Protein AF-A0A6A1UXR3-F1 (afdb_monomer_lite)

Foldseek 3Di:
DDDPPPDDPPDDDPVRVVVQVVCVVVQADPVGDGQPDAQDKDKDWCPDVPALTKIWIDRPPDIDIDGHHDDDDQDDPVCRPDDDDDDDDDDDCVNDVDDDDDPDPDPPPDPPQRVLVRVLRRLQRGFDFDWDWADDPDPPDDTDIDTDPPHGDGDDSPPRDGDDDDDD

Sequence (168 aa):
MESLTCGGMVGLSLGEKHFIQGGIAQDLRSDGRKRLTYVPPFVETGVIPQANGSTRVRMGATEVVSSMKAELGKPGSLQPDKEKVIIYVDCSPTAGPMFEVVFVTEMRNLNKILLILLLKAAFSNTGIPRIHVAAGASGDDQPEVDISDEEFLQFDTSDIPVIVTLQR

Secondary structure (DSSP, 8-state):
----------PPPHHHHHHHHHHHHTT--TTS--TT-PPPPEEEE-SSTTSSEEEEEEETTEEEEEEE-----PPPTT-TT-----------GGG-S------TT--SSS-HHHHHHHHHHHHHT-EEEEEEEEPPSSTTSPPEEEEEEEEEEEPP-TT-----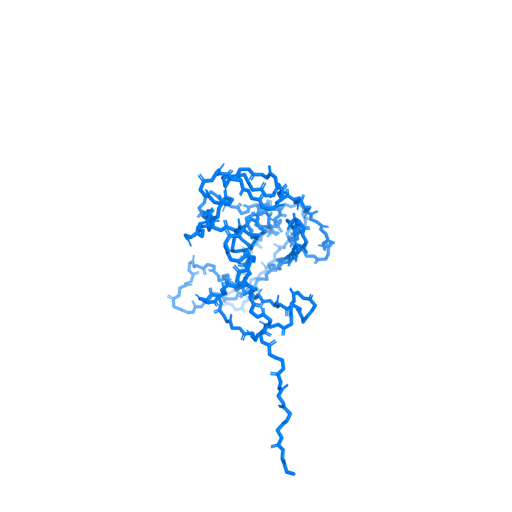----

Radius of gyration: 22.95 Å; chains: 1; bounding box: 48×40×72 Å

Organism: NCBI:txid262757

InterPro domains:
  IPR001247 Exoribonuclease, phosphorolytic domain 1 [PF01138] (42-123)
  IPR020568 Ribosomal protein uS5 domain 2-type superfamily [SSF54211] (12-153)
  IPR027408 PNPase/RNase PH domain superfamily [G3DSA:3.30.230.70] (11-112)
  IPR050590 Exosome complex component Rrp42 subfamily [PTHR11097] (9-112)

Structure (mmCIF, N/CA/C/O backbone):
data_AF-A0A6A1UXR3-F1
#
_entry.id   AF-A0A6A1UXR3-F1
#
loop_
_atom_site.group_PDB
_atom_site.id
_atom_site.type_symbol
_atom_site.label_atom_id
_atom_site.label_alt_id
_atom_site.label_comp_id
_atom_site.label_asym_id
_atom_site.label_entity_id
_atom_site.label_seq_id
_atom_site.pdbx_PDB_ins_code
_atom_site.Cartn_x
_atom_site.Cartn_y
_atom_site.Cartn_z
_atom_site.occupancy
_atom_site.B_iso_or_equiv
_atom_site.auth_seq_id
_atom_site.auth_comp_id
_atom_site.auth_asym_id
_atom_site.auth_atom_id
_atom_site.pdbx_PDB_model_num
ATOM 1 N N . MET A 1 1 ? 13.192 -29.060 36.408 1.00 34.12 1 MET A N 1
ATOM 2 C CA . MET A 1 1 ? 12.713 -29.552 35.100 1.00 34.12 1 MET A CA 1
ATOM 3 C C . MET A 1 1 ? 11.629 -28.601 34.634 1.00 34.12 1 MET A C 1
ATOM 5 O O . MET A 1 1 ? 10.921 -28.069 35.476 1.00 34.12 1 MET A O 1
ATOM 9 N N . GLU A 1 2 ? 11.653 -28.278 33.352 1.00 40.09 2 GLU A N 1
ATOM 10 C CA . GLU A 1 2 ? 11.177 -27.039 32.732 1.00 40.09 2 GLU A CA 1
ATOM 11 C C . GLU A 1 2 ? 9.696 -26.693 32.931 1.00 40.09 2 GLU A C 1
ATOM 13 O O . GLU A 1 2 ? 8.830 -27.556 32.854 1.00 40.09 2 GLU A O 1
ATOM 18 N N . SER A 1 3 ? 9.419 -25.389 33.016 1.00 29.59 3 SER A N 1
ATOM 19 C CA . SER A 1 3 ? 8.422 -24.760 32.141 1.00 29.59 3 SER A CA 1
ATOM 20 C C . SER A 1 3 ? 8.675 -23.249 32.078 1.00 29.59 3 SER A C 1
ATOM 22 O O . SER A 1 3 ? 8.139 -22.469 32.865 1.00 29.59 3 SER A O 1
ATOM 24 N N . LEU A 1 4 ? 9.532 -22.832 31.144 1.00 36.66 4 LEU A N 1
ATOM 25 C CA . LEU A 1 4 ? 9.594 -21.449 30.677 1.00 36.66 4 LEU A CA 1
ATOM 26 C C . LEU A 1 4 ? 8.283 -21.165 29.931 1.00 36.66 4 LEU A C 1
ATOM 28 O O . LEU A 1 4 ? 8.127 -21.549 28.774 1.00 36.66 4 LEU A O 1
ATOM 32 N N . THR A 1 5 ? 7.310 -20.538 30.592 1.00 40.78 5 THR A N 1
ATOM 33 C CA . THR A 1 5 ? 6.107 -20.034 29.921 1.00 40.78 5 THR A CA 1
ATOM 34 C C . THR A 1 5 ? 6.504 -18.839 29.062 1.00 40.78 5 THR A C 1
ATOM 36 O O . THR A 1 5 ? 6.626 -17.713 29.543 1.00 40.78 5 THR A O 1
ATOM 39 N N . CYS A 1 6 ? 6.761 -19.110 27.788 1.00 34.47 6 CYS A N 1
ATOM 40 C CA . CYS A 1 6 ? 6.909 -18.107 26.747 1.00 34.47 6 CYS A CA 1
ATOM 41 C C . CYS A 1 6 ? 5.622 -17.253 26.670 1.00 34.47 6 CYS A C 1
ATOM 43 O O . CYS A 1 6 ? 4.540 -17.793 26.459 1.00 34.47 6 CYS A O 1
ATOM 45 N N . GLY A 1 7 ? 5.755 -15.942 26.911 1.00 44.97 7 GLY A N 1
ATOM 46 C CA . GLY A 1 7 ? 4.835 -14.854 26.535 1.00 44.97 7 GLY A CA 1
ATOM 47 C C . GLY A 1 7 ? 3.326 -15.119 26.607 1.00 44.97 7 GLY A C 1
ATOM 48 O O . GLY A 1 7 ? 2.685 -15.320 25.580 1.00 44.97 7 GLY A O 1
ATOM 49 N N . GLY A 1 8 ? 2.729 -15.039 27.800 1.00 41.34 8 GLY A N 1
ATOM 50 C CA . GLY A 1 8 ? 1.272 -15.089 27.957 1.00 41.34 8 GLY A CA 1
ATOM 51 C C . GLY A 1 8 ? 0.568 -13.881 27.325 1.00 41.34 8 GLY A C 1
ATOM 52 O O . GLY A 1 8 ? 0.929 -12.736 27.597 1.00 41.34 8 GLY A O 1
ATOM 53 N N . MET A 1 9 ? -0.466 -14.129 26.511 1.00 49.59 9 MET A N 1
ATOM 54 C CA . MET A 1 9 ? -1.425 -13.103 26.080 1.00 49.59 9 MET A CA 1
ATOM 55 C C . MET A 1 9 ? -1.977 -12.374 27.309 1.00 49.59 9 MET A C 1
ATOM 57 O O . MET A 1 9 ? -2.669 -12.979 28.129 1.00 49.59 9 MET A O 1
ATOM 61 N N . VAL A 1 10 ? -1.743 -11.065 27.412 1.00 64.38 10 VAL A N 1
ATOM 62 C CA . VAL A 1 10 ? -2.535 -10.225 28.315 1.00 64.38 10 VAL A CA 1
ATOM 63 C C . VAL A 1 10 ? -3.924 -10.104 27.695 1.00 64.38 10 VAL A C 1
ATOM 65 O O . VAL A 1 10 ? -4.150 -9.339 26.760 1.00 64.38 10 VAL A O 1
ATOM 68 N N . GLY A 1 11 ? -4.846 -10.948 28.153 1.00 74.19 11 GLY A N 1
ATOM 69 C CA . GLY A 1 11 ? -6.249 -10.850 27.776 1.00 74.19 11 GLY A CA 1
ATOM 70 C C . GLY A 1 11 ? -6.858 -9.556 28.316 1.00 74.19 11 GLY A C 1
ATOM 71 O O . GLY A 1 11 ? -6.535 -9.133 29.423 1.00 74.19 11 GLY A O 1
ATOM 72 N N . LEU A 1 12 ? -7.764 -8.946 27.549 1.00 84.69 12 LEU A N 1
ATOM 73 C CA . LEU A 1 12 ? -8.534 -7.789 28.013 1.00 84.69 12 LEU A CA 1
ATOM 74 C C . LEU A 1 12 ? -9.327 -8.149 29.276 1.00 84.69 12 LEU A C 1
ATOM 76 O O . LEU A 1 12 ? -9.990 -9.196 29.326 1.00 84.69 12 LEU A O 1
ATOM 80 N N . SER A 1 13 ? -9.304 -7.258 30.262 1.00 92.06 13 SER A N 1
ATOM 81 C CA . SER A 1 13 ? -10.116 -7.366 31.469 1.00 92.06 13 SER A CA 1
ATOM 82 C C . SER A 1 13 ? -11.610 -7.314 31.140 1.00 92.06 13 SER A C 1
ATOM 84 O O . SER A 1 13 ? -12.044 -6.828 30.090 1.00 92.06 13 SER A O 1
ATOM 86 N N . LEU A 1 14 ? -12.435 -7.803 32.067 1.00 91.31 14 LEU A N 1
ATOM 87 C CA . LEU A 1 14 ? -13.886 -7.760 31.908 1.00 91.31 14 LEU A CA 1
ATOM 88 C C . LEU A 1 14 ? -14.402 -6.313 31.787 1.00 91.31 14 LEU A C 1
ATOM 90 O O . LEU A 1 14 ? -15.318 -6.059 31.012 1.00 91.31 14 LEU A O 1
ATOM 94 N N . GLY A 1 15 ? -13.798 -5.363 32.509 1.00 92.00 15 GLY A N 1
ATOM 95 C CA . GLY A 1 15 ? -14.155 -3.944 32.431 1.00 92.00 15 GLY A CA 1
ATOM 96 C C . GLY A 1 15 ? -13.847 -3.332 31.064 1.00 92.00 15 GLY A C 1
ATOM 97 O O . GLY A 1 15 ? -14.705 -2.675 30.481 1.00 92.00 15 GLY A O 1
ATOM 98 N N . GLU A 1 16 ? -12.667 -3.614 30.506 1.00 91.81 16 GLU A N 1
ATOM 99 C CA . GLU A 1 16 ? -12.272 -3.127 29.175 1.00 91.81 16 GLU A CA 1
ATOM 100 C C . GLU A 1 16 ? -13.174 -3.685 28.073 1.00 91.81 16 GLU A C 1
ATOM 102 O O . GLU A 1 16 ? -13.583 -2.947 27.178 1.00 91.81 16 GLU A O 1
ATOM 107 N N . LYS A 1 17 ? -13.547 -4.968 28.158 1.00 90.50 17 LYS A N 1
ATOM 108 C CA . LYS A 1 17 ? -14.487 -5.579 27.207 1.00 90.50 17 LYS A CA 1
ATOM 109 C C . LYS A 1 17 ? -15.835 -4.861 27.209 1.00 90.50 17 LYS A C 1
ATOM 111 O O . LYS A 1 17 ? -16.315 -4.483 26.142 1.00 90.50 17 LYS A O 1
ATOM 116 N N . HIS A 1 18 ? -16.414 -4.625 28.387 1.00 93.38 18 HIS A N 1
ATOM 117 C CA . HIS A 1 18 ? -17.683 -3.903 28.502 1.00 93.38 18 HIS A CA 1
ATOM 118 C C . HIS A 1 18 ? -17.566 -2.443 28.051 1.00 93.38 18 HIS A C 1
ATOM 120 O O . HIS A 1 18 ? -18.476 -1.941 27.394 1.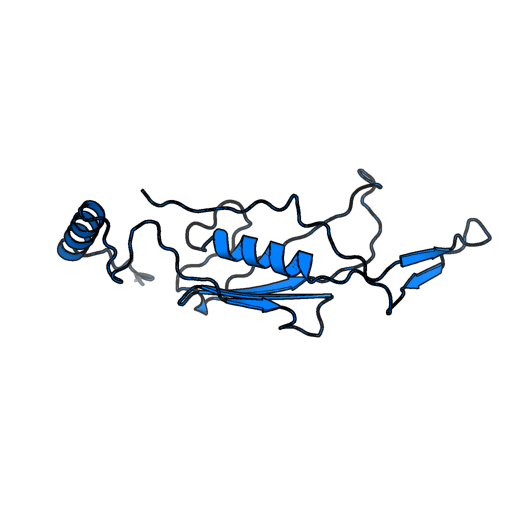00 93.38 18 HIS A O 1
ATOM 126 N N . PHE A 1 19 ? -16.449 -1.770 28.347 1.00 92.00 19 PHE A N 1
ATOM 127 C CA . PHE A 1 19 ? -16.198 -0.401 27.893 1.00 92.00 19 PHE A CA 1
ATOM 128 C C . PHE A 1 19 ? -16.164 -0.309 26.363 1.00 92.00 19 PHE A C 1
ATOM 130 O O . PHE A 1 19 ? -16.833 0.542 25.780 1.00 92.00 19 PHE A O 1
ATOM 137 N N . ILE A 1 20 ? -15.447 -1.223 25.702 1.00 90.44 20 ILE A N 1
ATOM 138 C CA . ILE A 1 20 ? -15.371 -1.277 24.237 1.00 90.44 20 ILE A CA 1
ATOM 139 C C . ILE A 1 20 ? -16.749 -1.587 23.640 1.00 90.44 20 ILE A C 1
ATOM 141 O O . ILE A 1 20 ? -17.182 -0.898 22.720 1.00 90.44 20 ILE A O 1
ATOM 145 N N . GLN A 1 21 ? -17.473 -2.572 24.179 1.00 90.88 21 GLN A N 1
ATOM 146 C CA . GLN A 1 21 ? -18.821 -2.917 23.710 1.00 90.88 21 GLN A CA 1
ATOM 147 C C . GLN A 1 21 ? -19.813 -1.752 23.871 1.00 90.88 21 GLN A C 1
ATOM 149 O O . GLN A 1 21 ? -20.586 -1.470 22.954 1.00 90.88 21 GLN A O 1
ATOM 154 N N . GLY A 1 22 ? -19.764 -1.043 25.003 1.00 92.50 22 GLY A N 1
ATOM 155 C CA . GLY A 1 22 ? -20.583 0.143 25.256 1.00 92.50 22 GLY A CA 1
ATOM 156 C C . GLY A 1 22 ? -20.245 1.309 24.324 1.00 92.50 22 GLY A C 1
ATOM 157 O O . GLY A 1 22 ? -21.151 1.912 23.751 1.00 92.50 22 GLY A O 1
ATOM 158 N N . GLY A 1 23 ? -18.955 1.581 24.103 1.00 91.25 23 GLY A N 1
ATOM 159 C CA . GLY A 1 23 ? -18.498 2.599 23.151 1.00 91.25 23 GLY A CA 1
ATOM 160 C C . GLY A 1 23 ? -18.944 2.298 21.719 1.00 91.25 23 GLY A C 1
ATOM 161 O O . GLY A 1 23 ? -19.472 3.174 21.035 1.00 91.25 23 GLY A O 1
ATOM 162 N N . ILE A 1 24 ? -18.855 1.031 21.292 1.00 90.56 24 ILE A N 1
ATOM 163 C CA . ILE A 1 24 ? -19.370 0.580 19.992 1.00 90.56 24 ILE A CA 1
ATOM 164 C C . ILE A 1 24 ? -20.863 0.917 19.863 1.00 90.56 24 ILE A C 1
ATOM 166 O O . ILE A 1 24 ? -21.252 1.495 18.848 1.00 90.56 24 ILE A O 1
ATOM 170 N N . ALA A 1 25 ? -21.695 0.625 20.870 1.00 91.00 25 ALA A N 1
ATOM 171 C CA . ALA A 1 25 ? -23.129 0.944 20.841 1.00 91.00 25 ALA A CA 1
ATOM 172 C C . ALA A 1 25 ? -23.424 2.454 20.705 1.00 91.00 25 ALA A C 1
ATOM 174 O O . ALA A 1 25 ? -24.456 2.824 20.152 1.00 91.00 25 ALA A O 1
ATOM 175 N N . GLN A 1 26 ? -22.505 3.313 21.154 1.00 91.94 26 GLN A N 1
ATOM 176 C CA . GLN A 1 26 ? -22.596 4.776 21.069 1.00 91.94 26 GLN A CA 1
ATOM 177 C C . GLN A 1 26 ? -21.883 5.373 19.838 1.00 91.94 26 GLN A C 1
ATOM 179 O O . GLN A 1 26 ? -21.757 6.590 19.738 1.00 91.94 26 GLN A O 1
ATOM 184 N N . ASP A 1 27 ? -21.407 4.538 18.907 1.00 90.19 27 ASP A N 1
ATOM 185 C CA . ASP A 1 27 ? -20.577 4.941 17.756 1.00 90.19 27 ASP A CA 1
ATOM 186 C C . ASP A 1 27 ? -19.299 5.714 18.150 1.00 90.19 27 ASP A C 1
ATOM 188 O O . ASP A 1 27 ? -18.808 6.566 17.409 1.00 90.19 27 ASP A O 1
ATOM 192 N N . LEU A 1 28 ? -18.736 5.396 19.320 1.00 90.12 28 LEU A N 1
ATOM 193 C CA . LEU A 1 28 ? -17.565 6.065 19.878 1.00 90.12 28 LEU A CA 1
ATOM 194 C C . LEU A 1 28 ? -16.431 5.073 20.151 1.00 90.12 28 LEU A C 1
ATOM 196 O O . LEU A 1 28 ? -16.596 4.050 20.816 1.00 90.12 28 LEU A O 1
ATOM 200 N N . ARG A 1 29 ? -15.241 5.398 19.651 1.00 88.19 29 ARG A N 1
ATOM 201 C CA . ARG A 1 29 ? -14.003 4.670 19.945 1.00 88.19 29 ARG A CA 1
ATOM 202 C C . ARG A 1 29 ? -13.319 5.224 21.197 1.00 88.19 29 ARG A C 1
ATOM 204 O O . ARG A 1 29 ? -13.553 6.359 21.598 1.00 88.19 29 ARG A O 1
ATOM 211 N N . SER A 1 30 ? -12.391 4.451 21.763 1.00 84.62 30 SER A N 1
ATOM 212 C CA . SER A 1 30 ? -11.565 4.856 22.916 1.00 84.62 30 SER A CA 1
ATOM 213 C C . SER A 1 30 ? -10.709 6.108 22.675 1.00 84.62 30 SER A C 1
ATOM 215 O O . SER A 1 30 ? -10.309 6.767 23.626 1.00 84.62 30 SER A O 1
ATOM 217 N N . ASP A 1 31 ? -10.450 6.452 21.414 1.00 85.94 31 ASP A N 1
ATOM 218 C CA . ASP A 1 31 ? -9.721 7.651 20.987 1.00 85.94 31 ASP A CA 1
ATOM 219 C C . ASP A 1 31 ? -10.642 8.835 20.622 1.00 85.94 31 ASP A C 1
ATOM 221 O O . ASP A 1 31 ? -10.174 9.840 20.092 1.00 85.94 31 ASP A O 1
ATOM 225 N N . GLY A 1 32 ? -11.952 8.722 20.873 1.00 85.94 32 GLY A N 1
ATOM 226 C CA . GLY A 1 32 ? -12.941 9.776 20.626 1.00 85.94 32 GLY A CA 1
ATOM 227 C C . GLY A 1 32 ? -13.425 9.892 19.177 1.00 85.94 32 GLY A C 1
ATOM 228 O O . GLY A 1 32 ? -14.211 10.784 18.861 1.00 85.94 32 GLY A O 1
ATOM 229 N N . ARG A 1 33 ? -12.985 9.008 18.274 1.00 87.69 33 ARG A N 1
ATOM 230 C CA . ARG A 1 33 ? -13.410 9.017 16.865 1.00 87.69 33 ARG A CA 1
ATOM 231 C C . ARG A 1 33 ? -14.664 8.177 16.636 1.00 87.69 33 ARG A C 1
ATOM 233 O O . ARG A 1 33 ? -14.926 7.223 17.369 1.00 87.69 33 ARG A O 1
ATOM 240 N N . LYS A 1 34 ? -15.400 8.493 15.564 1.00 89.44 34 LYS A N 1
ATOM 241 C CA . LYS A 1 34 ? -16.502 7.648 15.075 1.00 89.44 34 LYS A CA 1
ATOM 242 C C . LYS A 1 34 ? -15.971 6.333 14.515 1.00 89.44 34 LYS A C 1
ATOM 244 O O . LYS A 1 34 ? -14.819 6.257 14.080 1.00 89.44 34 LYS A O 1
ATOM 249 N N . ARG A 1 35 ? -16.818 5.303 14.445 1.00 84.19 35 ARG A N 1
ATOM 250 C CA . ARG A 1 35 ? -16.415 3.965 13.977 1.00 84.19 35 ARG A CA 1
ATOM 251 C C . ARG A 1 35 ? -15.849 3.954 12.553 1.00 84.19 35 ARG A C 1
ATOM 253 O O . ARG A 1 35 ? -14.919 3.202 12.281 1.00 84.19 35 ARG A O 1
ATOM 260 N N . LEU A 1 36 ? -16.384 4.795 11.666 1.00 85.44 36 LEU A N 1
ATOM 261 C CA . LEU A 1 36 ? -15.978 4.878 10.253 1.00 85.44 36 LEU A CA 1
ATOM 262 C C . LEU A 1 36 ? -14.804 5.838 9.996 1.00 85.44 36 LEU A C 1
ATOM 264 O O . LEU A 1 36 ? -14.344 5.962 8.863 1.00 85.44 36 LEU A O 1
ATOM 268 N N . THR A 1 37 ? -14.310 6.532 11.023 1.00 85.81 37 THR A N 1
ATOM 269 C CA . THR A 1 37 ? -13.214 7.491 10.870 1.00 85.81 37 THR A CA 1
ATOM 270 C C . THR A 1 37 ? -11.867 6.787 11.024 1.00 85.81 37 THR A C 1
ATOM 272 O O . THR A 1 37 ? -11.508 6.320 12.106 1.00 85.81 37 THR A O 1
ATOM 275 N N . TYR A 1 38 ? -11.091 6.738 9.941 1.00 79.56 38 TYR A N 1
ATOM 276 C CA . TYR A 1 38 ? -9.747 6.159 9.933 1.00 79.56 38 TYR A CA 1
ATOM 277 C C . TYR A 1 38 ? -8.688 7.144 10.466 1.00 79.56 38 TYR A C 1
ATOM 279 O O . TYR A 1 38 ? -8.926 8.347 10.578 1.00 79.56 38 TYR A O 1
ATOM 287 N N . VAL A 1 39 ? -7.506 6.637 10.848 1.00 82.75 39 VAL A N 1
ATOM 288 C CA . VAL A 1 39 ? -6.328 7.498 11.089 1.00 82.75 39 VAL A CA 1
ATOM 289 C C . VAL A 1 39 ? -5.804 7.936 9.722 1.00 82.75 39 VAL A C 1
ATOM 291 O O . VAL A 1 39 ? -5.489 7.043 8.938 1.00 82.75 39 VAL A O 1
ATOM 294 N N . PRO A 1 40 ? -5.685 9.237 9.410 1.00 82.88 40 PRO A N 1
ATOM 295 C CA . PRO A 1 40 ? -5.168 9.654 8.112 1.00 82.88 40 PRO A CA 1
ATOM 296 C C . PRO A 1 40 ? -3.754 9.086 7.891 1.00 82.88 40 PRO A C 1
ATOM 298 O O . PRO A 1 40 ? -2.906 9.223 8.779 1.00 82.88 40 PRO A O 1
ATOM 301 N N . PRO A 1 41 ? -3.495 8.414 6.754 1.00 85.88 41 PRO A N 1
ATOM 302 C CA . PRO A 1 41 ? -2.165 7.937 6.426 1.00 85.88 41 PRO A CA 1
ATOM 303 C C . PRO A 1 41 ? -1.294 9.105 5.958 1.00 85.88 41 PRO A C 1
ATOM 305 O O . PRO A 1 41 ? -1.740 9.969 5.204 1.00 85.88 41 PRO A O 1
ATOM 308 N N . PHE A 1 42 ? -0.038 9.105 6.381 1.00 89.56 42 PHE A N 1
ATOM 309 C CA . PHE A 1 42 ? 1.007 9.974 5.858 1.00 89.56 42 PHE A CA 1
ATOM 310 C C . PHE A 1 42 ? 1.841 9.175 4.858 1.00 89.56 42 PHE A C 1
ATOM 312 O O . PHE A 1 42 ? 2.382 8.137 5.234 1.00 89.56 42 PHE A O 1
ATOM 319 N N . VAL A 1 43 ? 1.913 9.628 3.606 1.00 89.56 43 VAL A N 1
ATOM 320 C CA . VAL A 1 43 ? 2.626 8.952 2.511 1.00 89.56 43 VAL A CA 1
ATOM 321 C C . VAL A 1 43 ? 3.797 9.826 2.080 1.00 89.56 43 VAL A C 1
ATOM 323 O O . VAL A 1 43 ? 3.611 10.995 1.758 1.00 89.56 43 VAL A O 1
ATOM 326 N N . GLU A 1 44 ? 4.987 9.244 2.053 1.00 90.25 44 GLU A N 1
ATOM 327 C CA . GLU A 1 44 ? 6.224 9.872 1.602 1.00 90.25 44 GLU A CA 1
ATOM 328 C C . GLU A 1 44 ? 6.840 8.980 0.521 1.00 90.25 44 GLU A C 1
ATOM 330 O O . GLU A 1 44 ? 7.065 7.791 0.752 1.00 90.25 44 GLU A O 1
ATOM 335 N N . THR A 1 45 ? 7.077 9.516 -0.673 1.00 89.00 45 THR A N 1
ATOM 336 C CA . THR A 1 45 ? 7.742 8.793 -1.766 1.00 89.00 45 THR A CA 1
ATOM 337 C C . THR A 1 45 ? 9.224 9.164 -1.829 1.00 89.00 45 THR A C 1
ATOM 339 O O . THR A 1 45 ? 9.633 10.202 -1.317 1.00 89.00 45 THR A O 1
ATOM 342 N N . GLY A 1 46 ? 10.058 8.304 -2.417 1.00 85.75 46 GLY A N 1
ATOM 343 C CA . GLY A 1 46 ? 11.483 8.603 -2.612 1.00 85.75 46 GLY A CA 1
ATOM 344 C C . GLY A 1 46 ? 12.355 8.490 -1.353 1.00 85.75 46 GLY A C 1
ATOM 345 O O . GLY A 1 46 ? 13.461 9.019 -1.328 1.00 85.75 46 GLY A O 1
ATOM 346 N N . VAL A 1 47 ? 11.892 7.792 -0.310 1.00 89.50 47 VAL A N 1
ATOM 347 C CA . VAL A 1 47 ? 12.626 7.632 0.965 1.00 89.50 47 VAL A CA 1
ATOM 348 C C . VAL A 1 47 ? 13.946 6.872 0.800 1.00 89.50 47 VAL A C 1
ATOM 350 O O . VAL A 1 47 ? 14.906 7.115 1.528 1.00 89.50 47 VAL A O 1
ATOM 353 N N . ILE A 1 48 ? 14.003 5.949 -0.162 1.00 90.19 48 ILE A N 1
ATOM 354 C CA . ILE A 1 48 ? 15.209 5.198 -0.519 1.00 90.19 48 ILE A CA 1
ATOM 355 C C . ILE A 1 48 ? 15.639 5.664 -1.915 1.00 90.19 48 ILE A C 1
ATOM 357 O O . ILE A 1 48 ? 15.025 5.237 -2.896 1.00 90.19 48 ILE A O 1
ATOM 361 N N . PRO A 1 49 ? 16.683 6.506 -2.028 1.00 84.06 49 PRO A N 1
ATOM 362 C CA . PRO A 1 49 ? 17.108 7.076 -3.309 1.00 84.06 49 PRO A CA 1
ATOM 363 C C . PRO A 1 49 ? 17.782 6.051 -4.232 1.00 84.06 49 PRO A C 1
ATOM 365 O O . PRO A 1 49 ? 17.846 6.250 -5.434 1.00 84.06 49 PRO A O 1
ATOM 368 N N . GLN A 1 50 ? 18.284 4.947 -3.673 1.00 85.88 50 GLN A N 1
ATOM 369 C CA . GLN A 1 50 ? 18.933 3.861 -4.420 1.00 85.88 50 GLN A CA 1
ATOM 370 C C . GLN A 1 50 ? 17.928 2.911 -5.104 1.00 85.88 50 GLN A C 1
ATOM 372 O O . GLN A 1 50 ? 18.335 2.014 -5.835 1.00 85.88 50 GLN A O 1
ATOM 377 N N . ALA A 1 51 ? 16.627 3.043 -4.825 1.00 85.56 51 ALA A N 1
ATOM 378 C CA . ALA A 1 51 ? 15.584 2.181 -5.378 1.00 85.56 51 ALA A CA 1
ATOM 379 C C . ALA A 1 51 ? 14.848 2.892 -6.524 1.00 85.56 51 ALA A C 1
ATOM 381 O O . ALA A 1 51 ? 14.591 4.089 -6.427 1.00 85.56 51 ALA A O 1
ATOM 382 N N . ASN A 1 52 ? 14.439 2.151 -7.563 1.00 84.75 52 ASN A N 1
ATOM 383 C CA . ASN A 1 52 ? 13.653 2.689 -8.689 1.00 84.75 52 ASN A CA 1
ATOM 384 C C . ASN A 1 52 ? 12.326 3.310 -8.233 1.00 84.75 52 ASN A C 1
ATOM 386 O O . ASN A 1 52 ? 11.829 4.261 -8.831 1.00 84.75 52 ASN A O 1
ATOM 390 N N . GLY A 1 53 ? 11.748 2.750 -7.172 1.00 86.38 53 GLY A N 1
ATOM 391 C CA . GLY A 1 53 ? 10.594 3.299 -6.482 1.00 86.38 53 GLY A CA 1
ATOM 392 C C . GLY A 1 53 ? 10.725 3.047 -4.993 1.00 86.38 53 GLY A C 1
ATOM 393 O O . GLY A 1 53 ? 11.124 1.966 -4.561 1.00 86.38 53 GLY A O 1
ATOM 394 N N . SER A 1 54 ? 10.393 4.038 -4.178 1.00 90.00 54 SER A N 1
ATOM 395 C CA . SER A 1 54 ? 10.333 3.847 -2.735 1.00 90.00 54 SER A CA 1
ATOM 396 C C . SER A 1 54 ? 9.198 4.641 -2.130 1.00 90.00 54 SER A C 1
ATOM 398 O O . SER A 1 54 ? 8.812 5.708 -2.613 1.00 90.00 54 SER A O 1
ATOM 400 N N . THR A 1 55 ? 8.607 4.084 -1.083 1.00 90.38 55 THR A N 1
ATOM 401 C CA . THR A 1 55 ? 7.505 4.718 -0.372 1.00 90.38 55 THR A CA 1
ATOM 402 C C . THR A 1 55 ? 7.542 4.320 1.087 1.00 90.38 55 THR A C 1
ATOM 404 O O . THR A 1 55 ? 7.772 3.163 1.432 1.00 90.38 55 THR A O 1
ATOM 407 N N . ARG A 1 56 ? 7.274 5.293 1.945 1.00 90.25 56 ARG A N 1
ATOM 408 C CA . ARG A 1 56 ? 7.026 5.131 3.365 1.00 90.25 56 ARG A CA 1
ATOM 409 C C . ARG A 1 56 ? 5.609 5.584 3.643 1.00 90.25 56 ARG A C 1
ATOM 411 O O . ARG A 1 56 ? 5.222 6.688 3.268 1.00 90.25 56 ARG A O 1
ATOM 418 N N . VAL A 1 57 ? 4.837 4.740 4.314 1.00 89.06 57 VAL A N 1
ATOM 419 C CA . VAL A 1 57 ? 3.507 5.115 4.783 1.00 89.06 57 VAL A CA 1
ATOM 420 C C . VAL A 1 57 ? 3.426 4.928 6.288 1.00 89.06 57 VAL A C 1
ATOM 422 O O . VAL A 1 57 ? 3.767 3.873 6.823 1.00 89.06 57 VAL A O 1
ATOM 425 N N . ARG A 1 58 ? 2.942 5.961 6.975 1.00 87.38 58 ARG A N 1
ATOM 426 C CA . ARG A 1 58 ? 2.707 5.958 8.418 1.00 87.38 58 ARG A CA 1
ATOM 427 C C . ARG A 1 58 ? 1.224 6.127 8.710 1.00 87.38 58 ARG A C 1
ATOM 429 O O . ARG A 1 58 ? 0.588 7.052 8.215 1.00 87.38 58 ARG A O 1
ATOM 436 N N . MET A 1 59 ? 0.681 5.256 9.551 1.00 84.94 59 MET A N 1
ATOM 437 C CA . MET A 1 59 ? -0.702 5.306 10.016 1.00 84.94 59 MET A CA 1
ATOM 438 C C . MET A 1 59 ? -0.721 5.154 11.539 1.00 84.94 59 MET A C 1
ATOM 440 O O . MET A 1 59 ? -0.673 4.048 12.078 1.00 84.94 59 MET A O 1
ATOM 444 N N . GLY A 1 60 ? -0.768 6.282 12.251 1.00 84.31 60 GLY A N 1
ATOM 445 C CA . GLY A 1 60 ? -0.666 6.296 13.711 1.00 84.31 60 GLY A CA 1
ATOM 446 C C . GLY A 1 60 ? 0.699 5.784 14.178 1.00 84.31 60 GLY A C 1
ATOM 447 O O . GLY A 1 60 ? 1.721 6.360 13.819 1.00 84.31 60 GLY A O 1
ATOM 448 N N . ALA A 1 61 ? 0.705 4.704 14.961 1.00 80.50 61 ALA A N 1
ATOM 449 C CA . ALA A 1 61 ? 1.925 4.065 15.462 1.00 80.50 61 ALA A CA 1
ATOM 450 C C . ALA A 1 61 ? 2.524 3.027 14.496 1.00 80.50 61 ALA A C 1
ATOM 452 O O . ALA A 1 61 ? 3.614 2.519 14.745 1.00 80.50 61 ALA A O 1
ATOM 453 N N . THR A 1 62 ? 1.822 2.681 13.414 1.00 82.12 62 THR A N 1
ATOM 454 C CA . THR A 1 62 ? 2.315 1.716 12.430 1.00 82.12 62 THR A CA 1
ATOM 455 C C . THR A 1 62 ? 3.012 2.446 11.296 1.00 82.12 62 THR A C 1
ATOM 457 O O . THR A 1 62 ? 2.471 3.394 10.723 1.00 82.12 62 THR A O 1
ATOM 460 N N . GLU A 1 63 ? 4.194 1.970 10.938 1.00 84.81 63 GLU A N 1
ATOM 461 C CA . GLU A 1 63 ? 4.969 2.468 9.815 1.00 84.81 63 GLU A CA 1
ATOM 462 C C . GLU A 1 63 ? 5.397 1.295 8.941 1.00 84.81 63 GLU A C 1
ATOM 464 O O . GLU A 1 63 ? 5.807 0.254 9.451 1.00 84.81 63 GLU A O 1
ATOM 469 N N . VAL A 1 64 ? 5.270 1.459 7.628 1.00 85.75 64 VAL A N 1
ATOM 470 C CA . VAL A 1 64 ? 5.708 0.478 6.636 1.00 85.75 64 VAL A CA 1
ATOM 471 C C . VAL A 1 64 ? 6.515 1.210 5.573 1.00 85.75 64 VAL A C 1
ATOM 473 O O . VAL A 1 64 ? 6.203 2.347 5.213 1.00 85.75 64 VAL A O 1
ATOM 476 N N . VAL A 1 65 ? 7.559 0.551 5.080 1.00 88.12 65 VAL A N 1
ATOM 477 C CA . VAL A 1 65 ? 8.428 1.044 4.011 1.00 88.12 65 VAL A CA 1
ATOM 478 C C . VAL A 1 65 ? 8.500 -0.026 2.925 1.00 88.12 65 VAL A C 1
ATOM 480 O O . VAL A 1 65 ? 8.655 -1.203 3.240 1.00 88.12 65 VAL A O 1
ATOM 483 N N . SER A 1 66 ? 8.404 0.375 1.658 1.00 87.56 66 SER A N 1
ATOM 484 C CA . SER A 1 66 ? 8.730 -0.469 0.504 1.00 87.56 66 SER A CA 1
ATOM 485 C C . SER A 1 66 ? 9.795 0.181 -0.351 1.00 87.56 66 SER A C 1
ATOM 487 O O . SER A 1 66 ? 9.750 1.386 -0.616 1.00 87.56 66 SER A O 1
ATOM 489 N N . SER A 1 67 ? 10.669 -0.663 -0.876 1.00 87.25 67 SER A N 1
ATOM 490 C CA . SER A 1 67 ? 11.480 -0.395 -2.051 1.00 87.25 67 SER A CA 1
ATOM 491 C C . SER A 1 67 ? 11.022 -1.294 -3.193 1.00 87.25 67 SER A C 1
ATOM 493 O O . SER A 1 67 ? 10.599 -2.430 -2.987 1.00 87.25 67 SER A O 1
ATOM 495 N N . MET A 1 68 ? 11.122 -0.776 -4.406 1.00 85.75 68 MET A N 1
ATOM 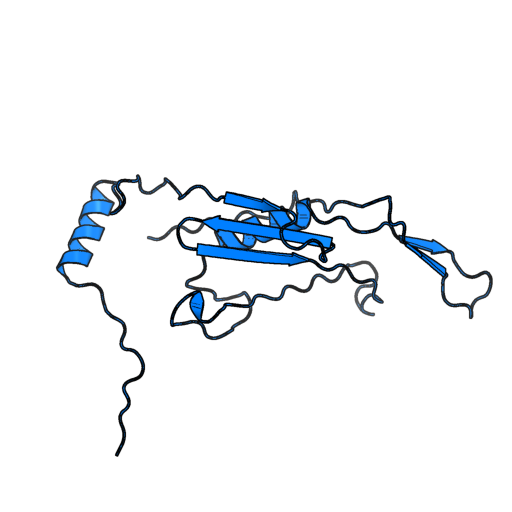496 C CA . MET A 1 68 ? 10.952 -1.521 -5.636 1.00 85.75 68 MET A CA 1
ATOM 497 C C . MET A 1 68 ? 12.218 -1.411 -6.456 1.00 85.75 68 MET A C 1
ATOM 499 O O . MET A 1 68 ? 12.815 -0.340 -6.587 1.00 85.75 68 MET A O 1
ATOM 503 N N . LYS A 1 69 ? 12.624 -2.560 -6.977 1.00 85.56 69 LYS A N 1
ATOM 504 C CA . LYS A 1 69 ? 13.787 -2.706 -7.829 1.00 85.56 69 LYS A CA 1
ATOM 505 C C . LYS A 1 69 ? 13.331 -3.387 -9.105 1.00 85.56 69 LYS A C 1
ATOM 507 O O . LYS A 1 69 ? 12.722 -4.454 -9.040 1.00 85.56 69 LYS A O 1
ATOM 512 N N . ALA A 1 70 ? 13.601 -2.748 -10.233 1.00 79.75 70 ALA A N 1
ATOM 513 C CA . ALA A 1 70 ? 13.357 -3.326 -11.543 1.00 79.75 70 ALA A CA 1
ATOM 514 C C . ALA A 1 70 ? 14.653 -3.975 -12.037 1.00 79.75 70 ALA A C 1
ATOM 516 O O . ALA A 1 70 ? 15.723 -3.374 -11.950 1.00 79.75 70 ALA A O 1
ATOM 517 N N . GLU A 1 71 ? 14.564 -5.205 -12.533 1.00 78.50 71 GLU A N 1
ATOM 518 C CA . GLU A 1 71 ? 15.694 -5.924 -13.123 1.00 78.50 71 GLU A CA 1
ATOM 519 C C . GLU A 1 71 ? 15.264 -6.508 -14.469 1.00 78.50 71 GLU A C 1
ATOM 521 O O . GLU A 1 71 ? 14.170 -7.062 -14.592 1.00 78.50 71 GLU A O 1
ATOM 526 N N . LEU A 1 72 ? 16.130 -6.394 -15.478 1.00 77.06 72 LEU A N 1
ATOM 527 C CA . LEU A 1 72 ? 15.913 -7.030 -16.771 1.00 77.06 72 LEU A CA 1
ATOM 528 C C . LEU A 1 72 ? 16.311 -8.506 -16.683 1.00 77.06 72 LEU A C 1
ATOM 530 O O . LEU A 1 72 ? 17.453 -8.840 -16.368 1.00 77.06 72 LEU A O 1
ATOM 534 N N . GLY A 1 73 ? 15.371 -9.394 -16.992 1.00 75.75 73 GLY A N 1
ATOM 535 C CA . GLY A 1 73 ? 15.586 -10.836 -16.992 1.00 75.75 73 GLY A CA 1
ATOM 536 C C . GLY A 1 73 ? 14.908 -11.513 -18.176 1.00 75.75 73 GLY A C 1
ATOM 537 O O . GLY A 1 73 ? 14.012 -10.957 -18.805 1.00 75.75 73 GLY A O 1
ATOM 538 N N . LYS A 1 74 ? 15.330 -12.745 -18.478 1.00 75.06 74 LYS A N 1
ATOM 539 C CA . LYS A 1 74 ? 14.663 -13.574 -19.490 1.00 75.06 74 LYS A CA 1
ATOM 540 C C . LYS A 1 74 ? 13.293 -14.020 -18.955 1.00 75.06 74 LYS A C 1
ATOM 542 O O . LYS A 1 74 ? 13.246 -14.533 -17.831 1.00 75.06 74 LYS A O 1
ATOM 547 N N . PRO A 1 75 ? 12.195 -13.868 -19.720 1.00 76.38 75 PRO A N 1
ATOM 548 C CA . PRO A 1 75 ? 10.892 -14.350 -19.286 1.00 76.38 75 PRO A CA 1
ATOM 549 C C . PRO A 1 75 ? 10.886 -15.882 -19.199 1.00 76.38 75 PRO A C 1
ATOM 551 O O . PRO A 1 75 ? 11.706 -16.574 -19.810 1.00 76.38 75 PRO A O 1
ATOM 554 N N . GLY A 1 76 ? 9.965 -16.426 -18.402 1.00 70.81 76 GLY A N 1
ATOM 555 C CA . GLY A 1 76 ? 9.818 -17.873 -18.260 1.00 70.81 76 GLY A CA 1
ATOM 556 C C . GLY A 1 76 ? 9.376 -18.519 -19.577 1.00 70.81 76 GLY A C 1
ATOM 557 O O . GLY A 1 76 ? 8.556 -17.960 -20.298 1.00 70.81 76 GLY A O 1
ATOM 558 N N . SER A 1 77 ? 9.858 -19.732 -19.864 1.00 71.44 77 SER A N 1
ATOM 559 C CA . SER A 1 77 ? 9.553 -20.461 -21.111 1.00 71.44 77 SER A CA 1
ATOM 560 C C . SER A 1 77 ? 8.058 -20.705 -21.360 1.00 71.44 77 SER A C 1
ATOM 562 O O . SER A 1 77 ? 7.654 -20.940 -22.493 1.00 71.44 77 SER A O 1
ATOM 564 N N . LEU A 1 78 ? 7.241 -20.659 -20.306 1.00 72.25 78 LEU A N 1
ATOM 565 C CA . LEU A 1 78 ? 5.800 -20.901 -20.350 1.00 72.25 78 LEU A CA 1
ATOM 566 C C . LEU A 1 78 ? 4.969 -19.661 -20.713 1.00 72.25 78 LEU A C 1
ATOM 568 O O . LEU A 1 78 ? 3.854 -19.828 -21.196 1.00 72.25 78 LEU A O 1
ATOM 572 N N . GLN A 1 79 ? 5.460 -18.444 -20.446 1.00 73.62 79 GLN A N 1
ATOM 573 C CA . GLN A 1 79 ? 4.732 -17.185 -20.680 1.00 73.62 79 GLN A CA 1
ATOM 574 C C . GLN A 1 79 ? 5.737 -16.083 -21.062 1.00 73.62 79 GLN A C 1
ATOM 576 O O . GLN A 1 79 ? 6.221 -15.371 -20.181 1.00 73.62 79 GLN A O 1
ATOM 581 N N . PRO A 1 80 ? 6.104 -15.977 -22.354 1.00 70.81 80 PRO A N 1
ATOM 582 C CA . PRO A 1 80 ? 7.100 -15.016 -22.832 1.00 70.81 80 PRO A CA 1
ATOM 583 C C . PRO A 1 80 ? 6.584 -13.570 -22.879 1.00 70.81 80 PRO A C 1
ATOM 585 O O . PRO A 1 80 ? 7.386 -12.647 -22.962 1.00 70.81 80 PRO A O 1
ATOM 588 N N . ASP A 1 81 ? 5.266 -13.374 -22.833 1.00 71.38 81 ASP A N 1
ATOM 589 C CA . ASP A 1 81 ? 4.575 -12.088 -22.957 1.00 71.38 81 ASP A CA 1
ATOM 590 C C . ASP A 1 81 ? 4.247 -11.428 -21.610 1.00 71.38 81 ASP A C 1
ATOM 592 O O . ASP A 1 81 ? 3.688 -10.333 -21.589 1.00 71.38 81 ASP A O 1
ATOM 596 N N . LYS A 1 82 ? 4.566 -12.081 -20.483 1.00 68.56 82 LYS A N 1
ATOM 597 C CA . LYS A 1 82 ? 4.214 -11.576 -19.154 1.00 68.56 82 LYS A CA 1
ATOM 598 C C . LYS A 1 82 ? 5.422 -11.253 -18.304 1.00 68.56 82 LYS A C 1
ATOM 600 O O . LYS A 1 82 ? 6.360 -12.037 -18.161 1.00 68.56 82 LYS A O 1
ATOM 605 N N . GLU A 1 83 ? 5.321 -10.105 -17.657 1.00 70.00 83 GLU A N 1
ATOM 606 C CA . GLU A 1 83 ? 6.260 -9.656 -16.648 1.00 70.00 83 GLU A CA 1
ATOM 607 C C . GLU A 1 83 ? 6.064 -10.432 -15.342 1.00 70.00 83 GLU A C 1
ATOM 609 O O . GLU A 1 83 ? 4.952 -10.818 -14.964 1.00 70.00 83 GLU A O 1
ATOM 614 N N . LYS A 1 84 ? 7.168 -10.670 -14.631 1.00 74.06 84 LYS A N 1
ATOM 615 C CA . LYS A 1 84 ? 7.162 -11.361 -13.344 1.00 74.06 84 LYS A CA 1
ATOM 616 C C . LYS A 1 84 ? 7.364 -10.350 -12.225 1.00 74.06 84 LYS A C 1
ATOM 618 O O . LYS A 1 84 ? 8.465 -9.848 -12.036 1.00 74.06 84 LYS A O 1
ATOM 623 N N . VAL A 1 85 ? 6.324 -10.131 -11.429 1.00 75.38 85 VAL A N 1
ATOM 624 C CA . VAL A 1 85 ? 6.420 -9.352 -10.190 1.00 75.38 85 VAL A CA 1
ATOM 625 C C . VAL A 1 85 ? 6.652 -10.305 -9.022 1.00 75.38 85 VAL A C 1
ATOM 627 O O . VAL A 1 85 ? 5.923 -11.283 -8.851 1.00 75.38 85 VAL A O 1
ATOM 630 N N . ILE A 1 86 ? 7.673 -10.029 -8.212 1.00 78.69 86 ILE A N 1
ATOM 631 C CA . ILE A 1 86 ? 7.971 -10.789 -6.995 1.00 78.69 86 ILE A CA 1
ATOM 632 C C . ILE A 1 86 ? 7.853 -9.841 -5.807 1.00 78.69 86 ILE A C 1
ATOM 634 O O . ILE A 1 86 ? 8.513 -8.808 -5.769 1.00 78.69 86 ILE A O 1
ATOM 638 N N . ILE A 1 87 ? 7.007 -10.197 -4.842 1.00 79.06 87 ILE A N 1
ATOM 639 C CA . ILE A 1 87 ? 6.749 -9.382 -3.654 1.00 79.06 87 ILE A CA 1
ATOM 640 C C . ILE A 1 87 ? 7.350 -10.091 -2.447 1.00 79.06 87 ILE A C 1
ATOM 642 O O . ILE A 1 87 ? 6.967 -11.218 -2.129 1.00 79.06 87 ILE A O 1
ATOM 646 N N . TYR A 1 88 ? 8.255 -9.402 -1.760 1.00 78.88 88 TYR A N 1
ATOM 647 C CA . TYR A 1 88 ? 8.802 -9.831 -0.480 1.00 78.88 88 TYR A CA 1
ATOM 648 C C . TYR A 1 88 ? 8.263 -8.920 0.616 1.00 78.88 88 TYR A C 1
ATOM 650 O O . TYR A 1 88 ? 8.298 -7.698 0.492 1.00 78.88 88 TYR A O 1
ATOM 658 N N . VAL A 1 89 ? 7.746 -9.523 1.683 1.00 77.88 89 VAL A N 1
ATOM 659 C CA . VAL A 1 89 ? 7.264 -8.803 2.862 1.00 77.88 89 VAL A CA 1
ATOM 660 C C . VAL A 1 89 ? 8.046 -9.319 4.050 1.00 77.88 89 VAL A C 1
ATOM 662 O O . VAL A 1 89 ? 7.993 -10.510 4.348 1.00 77.88 89 VAL A O 1
ATOM 665 N N . ASP A 1 90 ? 8.751 -8.413 4.712 1.00 77.50 90 ASP A N 1
ATOM 666 C CA . ASP A 1 90 ? 9.456 -8.691 5.954 1.00 77.50 90 ASP A CA 1
ATOM 667 C C . ASP A 1 90 ? 8.831 -7.869 7.086 1.00 77.50 90 ASP A C 1
ATOM 669 O O . ASP A 1 90 ? 8.370 -6.742 6.883 1.00 77.50 90 ASP A O 1
ATOM 673 N N . CYS A 1 91 ? 8.767 -8.458 8.275 1.00 70.38 91 CYS A N 1
ATOM 674 C CA . CYS A 1 91 ? 8.229 -7.828 9.472 1.00 70.38 91 CYS A CA 1
ATOM 675 C C . CYS A 1 91 ? 9.334 -7.767 10.517 1.00 70.38 91 CYS A C 1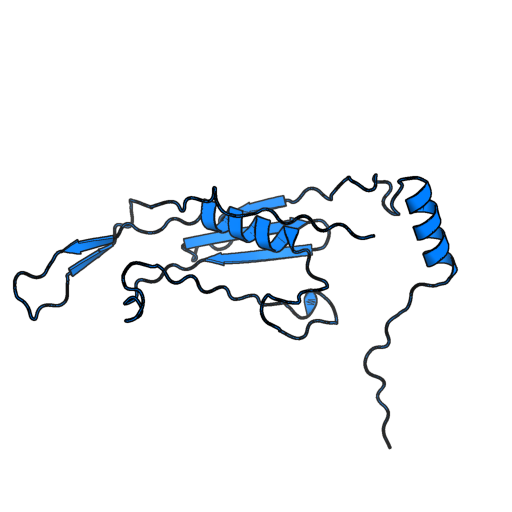
ATOM 677 O O . CYS A 1 91 ? 9.798 -8.797 11.002 1.00 70.38 91 CYS A O 1
ATOM 679 N N . SER A 1 92 ? 9.733 -6.553 10.901 1.00 71.38 92 SER A N 1
ATOM 680 C CA . SER A 1 92 ? 10.735 -6.400 11.949 1.00 71.38 92 SER A CA 1
ATOM 681 C C . SER A 1 92 ? 10.196 -6.925 13.290 1.00 71.38 92 SER A C 1
ATOM 683 O O . SER A 1 92 ? 9.020 -6.718 13.604 1.00 71.38 92 SER A O 1
ATOM 685 N N . PRO A 1 93 ? 11.041 -7.526 14.147 1.00 66.50 93 PRO A N 1
ATOM 686 C CA . PRO A 1 93 ? 10.641 -7.926 15.501 1.00 66.50 93 PRO A CA 1
ATOM 687 C C . PRO A 1 93 ? 10.146 -6.746 16.356 1.00 66.50 93 PRO A C 1
ATOM 689 O O . PRO A 1 93 ? 9.424 -6.921 17.332 1.00 66.50 93 PRO A O 1
ATOM 692 N N . THR A 1 94 ? 10.527 -5.520 15.986 1.00 67.38 94 THR A N 1
ATOM 693 C CA . THR A 1 94 ? 10.086 -4.272 16.621 1.00 67.38 94 THR A CA 1
ATOM 694 C C . THR A 1 94 ? 8.659 -3.873 16.223 1.00 67.38 94 THR A C 1
ATOM 696 O O . THR A 1 94 ? 8.031 -3.100 16.942 1.00 67.38 94 THR A O 1
ATOM 699 N N . ALA A 1 95 ? 8.114 -4.402 15.118 1.00 62.75 95 ALA A N 1
ATOM 700 C CA . ALA A 1 95 ? 6.738 -4.140 14.683 1.00 62.75 95 ALA A CA 1
ATOM 701 C C . ALA A 1 95 ? 5.684 -4.754 15.627 1.00 62.75 95 ALA A C 1
ATOM 703 O O . ALA A 1 95 ? 4.526 -4.336 15.629 1.00 62.75 95 ALA A O 1
ATOM 704 N N . GLY A 1 96 ? 6.089 -5.721 16.453 1.00 60.31 96 GLY A N 1
ATOM 705 C CA . GLY A 1 96 ? 5.298 -6.284 17.539 1.00 60.31 96 GLY A CA 1
ATOM 706 C C . GLY A 1 96 ? 5.906 -7.595 18.050 1.00 60.31 96 GLY A C 1
ATOM 707 O O . GLY A 1 96 ? 6.592 -8.279 17.296 1.00 60.31 96 GLY A O 1
ATOM 708 N N . PRO A 1 97 ? 5.623 -8.004 19.299 1.00 50.06 97 PRO A N 1
ATOM 709 C CA . PRO A 1 97 ? 6.238 -9.175 19.937 1.00 50.06 97 PRO A CA 1
ATOM 710 C C . PRO A 1 97 ? 5.805 -10.541 19.357 1.00 50.06 97 PRO A C 1
ATOM 712 O O . PRO A 1 97 ? 6.070 -11.567 19.974 1.00 50.06 97 PRO A O 1
ATOM 715 N N . MET A 1 98 ? 5.094 -10.584 18.223 1.00 53.47 98 MET A N 1
ATOM 716 C CA . MET A 1 98 ? 4.352 -11.771 17.780 1.00 53.47 98 MET A CA 1
ATOM 717 C C . MET A 1 98 ? 4.275 -11.910 16.252 1.00 53.47 98 MET A C 1
ATOM 719 O O . MET A 1 98 ? 3.185 -12.052 15.698 1.00 53.47 98 MET A O 1
ATOM 723 N N . PHE A 1 99 ? 5.407 -11.850 15.552 1.00 47.66 99 PHE A N 1
ATOM 724 C CA . PHE A 1 99 ? 5.426 -12.128 14.114 1.00 47.66 99 PHE A CA 1
ATOM 725 C C . PHE A 1 99 ? 6.371 -13.278 13.774 1.00 47.66 99 PHE A C 1
ATOM 727 O O . PHE A 1 99 ? 7.581 -13.186 13.952 1.00 47.66 99 PHE A O 1
ATOM 734 N N . GLU A 1 100 ? 5.771 -14.356 13.274 1.00 37.66 100 GLU A N 1
ATOM 735 C CA . GLU A 1 100 ? 6.429 -15.455 12.576 1.00 37.66 100 GLU A CA 1
ATOM 736 C C . GLU A 1 100 ? 6.160 -15.262 11.075 1.00 37.66 100 GLU A C 1
ATOM 738 O O . GLU A 1 100 ? 5.045 -14.924 10.663 1.00 37.66 100 GLU A O 1
ATOM 743 N N . VAL A 1 101 ? 7.210 -15.362 10.264 1.00 32.97 101 VAL A N 1
ATOM 744 C CA . VAL A 1 101 ? 7.228 -14.916 8.866 1.00 32.97 101 VAL A CA 1
ATOM 745 C C . VAL A 1 101 ? 6.439 -15.898 7.995 1.00 32.97 101 VAL A C 1
ATOM 747 O O . VAL A 1 101 ? 6.901 -17.011 7.759 1.00 32.97 101 VAL A O 1
ATOM 750 N N . VAL A 1 102 ? 5.259 -15.508 7.490 1.00 36.34 102 VAL A N 1
ATOM 751 C CA . VAL A 1 102 ? 4.500 -16.331 6.529 1.00 36.34 102 VAL A CA 1
ATOM 752 C C . VAL A 1 102 ? 3.927 -15.490 5.386 1.00 36.34 102 VAL A C 1
ATOM 754 O O . VAL A 1 102 ? 3.306 -14.446 5.584 1.00 36.34 102 VAL A O 1
ATOM 757 N N . PHE A 1 103 ? 4.143 -15.998 4.170 1.00 35.47 103 PHE A N 1
ATOM 758 C CA . PHE A 1 103 ? 3.666 -15.499 2.882 1.00 35.47 103 PHE A CA 1
ATOM 759 C C . PHE A 1 103 ? 2.192 -15.052 2.898 1.00 35.47 103 PHE A C 1
ATOM 761 O O . PHE A 1 103 ? 1.329 -15.810 3.328 1.00 35.47 103 PHE A O 1
ATOM 768 N N . VAL A 1 104 ? 1.961 -13.842 2.359 1.00 44.50 104 VAL A N 1
ATOM 769 C CA . VAL A 1 104 ? 0.771 -13.060 1.907 1.00 44.50 104 VAL A CA 1
ATOM 770 C C . VAL A 1 104 ? -0.675 -13.522 2.211 1.00 44.50 104 VAL A C 1
ATOM 772 O O . VAL A 1 104 ? -1.579 -12.691 2.200 1.00 44.50 104 VAL A O 1
ATOM 775 N N . THR A 1 105 ? -0.969 -14.775 2.532 1.00 41.22 105 THR A N 1
ATOM 776 C CA . THR A 1 105 ? -2.351 -15.256 2.678 1.00 41.22 105 THR A CA 1
ATOM 777 C C . THR A 1 105 ? -2.951 -15.077 4.075 1.00 41.22 105 THR A C 1
ATOM 779 O O . THR A 1 105 ? -4.167 -14.918 4.170 1.00 41.22 105 THR A O 1
ATOM 782 N N . GLU A 1 106 ? -2.158 -14.968 5.151 1.00 42.78 106 GLU A N 1
ATOM 783 C CA . GLU A 1 106 ? -2.732 -14.899 6.509 1.00 42.78 106 GLU A CA 1
ATOM 784 C C . GLU A 1 106 ? -2.042 -13.927 7.480 1.00 42.78 106 GLU A C 1
ATOM 786 O O . GLU A 1 106 ? -1.825 -14.206 8.656 1.00 42.78 106 GLU A O 1
ATOM 791 N N . MET A 1 107 ? -1.765 -12.708 7.017 1.00 46.41 107 MET A N 1
ATOM 792 C CA . MET A 1 107 ? -1.390 -11.606 7.910 1.00 46.41 107 MET A CA 1
ATOM 793 C C . MET A 1 107 ? -2.633 -11.151 8.701 1.00 46.41 107 MET A C 1
ATOM 795 O O . MET A 1 107 ? -3.422 -10.339 8.210 1.00 46.41 107 MET A O 1
ATOM 799 N N . ARG A 1 108 ? -2.856 -11.705 9.905 1.00 44.38 108 ARG A N 1
ATOM 800 C CA . ARG A 1 108 ? -4.008 -11.351 10.770 1.00 44.38 108 ARG A CA 1
ATOM 801 C C . ARG A 1 108 ? -3.876 -9.983 11.446 1.00 44.38 108 ARG A C 1
ATOM 803 O O . ARG A 1 108 ? -4.892 -9.358 11.727 1.00 44.38 108 ARG A O 1
ATOM 810 N N . ASN A 1 109 ? -2.647 -9.516 11.675 1.00 48.81 109 ASN A N 1
ATOM 811 C CA . ASN A 1 109 ? -2.380 -8.355 12.534 1.00 48.81 109 ASN A CA 1
ATOM 812 C C . ASN A 1 109 ? -1.820 -7.128 11.802 1.00 48.81 109 ASN A C 1
ATOM 814 O O . ASN A 1 109 ? -1.840 -6.035 12.364 1.00 48.81 109 ASN A O 1
ATOM 818 N N . LEU A 1 110 ? -1.332 -7.268 10.564 1.00 54.62 110 LEU A N 1
ATOM 819 C CA . LEU A 1 110 ? -0.893 -6.107 9.791 1.00 54.62 110 LEU A CA 1
ATOM 820 C C . LEU A 1 110 ? -2.096 -5.436 9.124 1.00 54.62 110 LEU A C 1
ATOM 822 O O . LEU A 1 110 ? -2.940 -6.094 8.512 1.00 54.62 110 LEU A O 1
ATOM 826 N N . ASN A 1 111 ? -2.149 -4.107 9.208 1.00 64.31 111 ASN A N 1
ATOM 827 C CA . ASN A 1 111 ? -3.131 -3.292 8.503 1.00 64.31 111 ASN A CA 1
ATOM 828 C C . ASN A 1 111 ? -2.971 -3.505 6.990 1.00 64.31 111 ASN A C 1
ATOM 830 O O . ASN A 1 111 ? -2.167 -2.830 6.353 1.00 64.31 111 ASN A O 1
ATOM 834 N N . LYS A 1 112 ? -3.739 -4.431 6.400 1.00 72.88 112 LYS A N 1
ATOM 835 C CA . LYS A 1 112 ? -3.714 -4.744 4.954 1.00 72.88 112 LYS A CA 1
ATOM 836 C C . LYS A 1 112 ? -3.879 -3.493 4.079 1.00 72.88 112 LYS A C 1
ATOM 838 O O . LYS A 1 112 ? -3.272 -3.397 3.018 1.00 72.88 112 LYS A O 1
ATOM 843 N N . ILE A 1 113 ? -4.637 -2.516 4.583 1.00 74.69 113 ILE A N 1
ATOM 844 C CA . ILE A 1 113 ? -4.804 -1.177 4.000 1.00 74.69 113 ILE A CA 1
ATOM 845 C C . ILE A 1 113 ? -3.443 -0.502 3.756 1.00 74.69 113 ILE A C 1
ATOM 847 O O . ILE A 1 113 ? -3.211 0.052 2.686 1.00 74.69 113 ILE A O 1
ATOM 851 N N . LEU A 1 114 ? -2.538 -0.562 4.738 1.00 78.25 114 LEU A N 1
ATOM 852 C CA . LEU A 1 114 ? -1.247 0.119 4.705 1.00 78.25 114 LEU A CA 1
ATOM 853 C C . LEU A 1 114 ? -0.310 -0.493 3.662 1.00 78.25 114 LEU A C 1
ATOM 855 O O . LEU A 1 114 ? 0.307 0.241 2.900 1.00 78.25 114 LEU A O 1
ATOM 859 N N . LEU A 1 115 ? -0.260 -1.827 3.592 1.00 79.00 115 LEU A N 1
ATOM 860 C CA . LEU A 1 115 ? 0.552 -2.552 2.611 1.00 79.00 115 LEU A CA 1
ATOM 861 C C . LEU A 1 115 ? 0.145 -2.203 1.174 1.00 79.00 115 LEU A C 1
ATOM 863 O O . LEU A 1 115 ? 0.996 -1.977 0.322 1.00 79.00 115 LEU A O 1
ATOM 867 N N . ILE A 1 116 ? -1.157 -2.126 0.908 1.00 79.88 116 ILE A N 1
ATOM 868 C CA . ILE A 1 116 ? -1.675 -1.853 -0.435 1.00 79.88 116 ILE A CA 1
ATOM 869 C C . ILE A 1 116 ? -1.529 -0.394 -0.823 1.00 79.88 116 ILE A C 1
ATOM 871 O O . ILE A 1 116 ? -1.156 -0.104 -1.956 1.00 79.88 116 ILE A O 1
ATOM 875 N N . LEU A 1 117 ? -1.787 0.522 0.110 1.00 82.94 117 LEU A N 1
ATOM 876 C CA . LEU A 1 117 ? -1.537 1.941 -0.114 1.00 82.94 117 LEU A CA 1
ATOM 877 C C . LEU A 1 117 ? -0.066 2.178 -0.473 1.00 82.94 117 LEU A C 1
ATOM 879 O O . LEU A 1 117 ? 0.232 2.919 -1.404 1.00 82.94 117 LEU A O 1
ATOM 883 N N . LEU A 1 118 ? 0.833 1.497 0.233 1.00 83.75 118 LEU A N 1
ATOM 884 C CA . LEU A 1 118 ? 2.268 1.546 0.012 1.00 83.75 118 LEU A CA 1
ATOM 885 C C . LEU A 1 118 ? 2.670 0.932 -1.338 1.00 83.75 118 LEU A C 1
ATOM 887 O O . LEU A 1 118 ? 3.381 1.590 -2.085 1.00 83.75 118 LEU A O 1
ATOM 891 N N . LEU A 1 119 ? 2.151 -0.247 -1.707 1.00 81.31 119 LEU A N 1
ATOM 892 C CA . LEU A 1 119 ? 2.342 -0.831 -3.045 1.00 81.31 119 LEU A CA 1
ATOM 893 C C . LEU A 1 119 ? 1.872 0.134 -4.138 1.00 81.31 119 LEU A C 1
ATOM 895 O O . LEU A 1 119 ? 2.630 0.445 -5.049 1.00 81.31 119 LEU A O 1
ATOM 899 N N . LYS A 1 120 ? 0.648 0.660 -4.032 1.00 85.25 120 LYS A N 1
ATOM 900 C CA . LYS A 1 120 ? 0.078 1.573 -5.030 1.00 85.25 120 LYS A CA 1
ATOM 901 C C . LYS A 1 120 ? 0.912 2.845 -5.182 1.00 85.25 120 LYS A C 1
ATOM 903 O O . LYS A 1 120 ? 1.197 3.256 -6.306 1.00 85.25 120 LYS A O 1
ATOM 908 N N . ALA A 1 121 ? 1.317 3.453 -4.071 1.00 85.19 121 ALA A N 1
ATOM 909 C CA . ALA A 1 121 ? 2.169 4.638 -4.074 1.00 85.19 121 ALA A CA 1
ATOM 910 C C . ALA A 1 121 ? 3.578 4.336 -4.617 1.00 85.19 121 ALA A C 1
ATOM 912 O O . ALA A 1 121 ? 4.094 5.115 -5.417 1.00 85.19 121 ALA A O 1
ATOM 913 N N . ALA A 1 122 ? 4.152 3.178 -4.281 1.00 83.25 122 ALA A N 1
ATOM 914 C CA . ALA A 1 122 ? 5.446 2.750 -4.796 1.00 83.25 122 ALA A CA 1
ATOM 915 C C . ALA A 1 122 ? 5.402 2.521 -6.309 1.00 83.25 122 ALA A C 1
ATOM 917 O O . ALA A 1 122 ? 6.252 3.060 -7.008 1.00 83.25 122 ALA A O 1
ATOM 918 N N . PHE A 1 123 ? 4.401 1.802 -6.835 1.00 82.69 123 PHE A N 1
ATOM 919 C CA . PHE A 1 123 ? 4.223 1.599 -8.282 1.00 82.69 123 PHE A CA 1
ATOM 920 C C . PHE A 1 123 ? 4.013 2.923 -9.011 1.00 82.69 123 PHE A C 1
ATOM 922 O O . PHE A 1 123 ? 4.639 3.159 -10.038 1.00 82.69 123 PHE A O 1
ATOM 929 N N . SER A 1 124 ? 3.207 3.820 -8.438 1.00 81.38 124 SER A N 1
ATOM 930 C CA . SER A 1 124 ? 2.955 5.134 -9.036 1.00 81.38 124 SER A CA 1
ATOM 931 C C . SER A 1 124 ? 4.221 5.989 -9.108 1.00 81.38 124 SER A C 1
ATOM 933 O O . SER A 1 124 ? 4.346 6.801 -10.012 1.00 81.38 124 SER A O 1
ATOM 935 N N . ASN A 1 125 ? 5.154 5.826 -8.171 1.00 80.62 125 ASN A N 1
ATOM 936 C CA . ASN A 1 125 ? 6.403 6.585 -8.129 1.00 80.62 125 ASN A CA 1
ATOM 937 C C . ASN A 1 125 ? 7.593 5.825 -8.743 1.00 80.62 125 ASN A C 1
ATOM 939 O O . ASN A 1 125 ? 8.713 6.326 -8.699 1.00 80.62 125 ASN A O 1
ATOM 943 N N . THR A 1 126 ? 7.400 4.603 -9.248 1.00 80.81 126 THR A N 1
ATOM 944 C CA . THR A 1 126 ? 8.503 3.821 -9.819 1.00 80.81 126 THR A CA 1
ATOM 945 C C . THR A 1 126 ? 8.765 4.302 -11.236 1.00 80.81 126 THR A C 1
ATOM 947 O O . THR A 1 126 ? 7.885 4.198 -12.089 1.00 80.81 126 THR A O 1
ATOM 950 N N . GLY A 1 127 ? 9.975 4.800 -11.486 1.00 71.56 127 GLY A N 1
ATOM 951 C CA . GLY A 1 127 ? 10.453 5.061 -12.838 1.00 71.56 127 GLY A CA 1
ATOM 952 C C . GLY A 1 127 ? 11.132 3.817 -13.395 1.00 71.56 127 GLY A C 1
ATOM 953 O O . GLY A 1 127 ? 12.199 3.428 -12.914 1.00 71.56 127 GLY A O 1
ATOM 954 N N . ILE A 1 128 ? 10.521 3.173 -14.389 1.00 76.00 128 ILE A N 1
ATOM 955 C CA . ILE A 1 128 ? 11.150 2.051 -15.093 1.00 76.00 128 ILE A CA 1
ATOM 956 C C . ILE A 1 128 ? 11.985 2.624 -16.228 1.00 76.00 128 ILE A C 1
ATOM 958 O O . ILE A 1 128 ? 11.425 3.334 -17.061 1.00 76.00 128 ILE A O 1
ATOM 962 N N . PRO A 1 129 ? 13.293 2.340 -16.288 1.00 69.44 129 PRO A N 1
ATOM 963 C CA . PRO A 1 129 ? 14.111 2.845 -17.376 1.00 69.44 129 PRO A CA 1
ATOM 964 C C . PRO A 1 129 ? 13.622 2.254 -18.699 1.00 69.44 129 PRO A C 1
ATOM 966 O O . PRO A 1 129 ? 13.335 1.055 -18.794 1.00 69.44 129 PRO A O 1
ATOM 969 N N . ARG A 1 130 ? 13.493 3.095 -19.725 1.00 71.94 130 ARG A N 1
ATOM 970 C CA . ARG A 1 130 ? 13.080 2.640 -21.051 1.00 71.94 130 ARG A CA 1
ATOM 971 C C . ARG A 1 130 ? 14.194 1.801 -21.675 1.00 71.94 130 ARG A C 1
ATOM 973 O O . ARG A 1 130 ? 15.347 2.224 -21.730 1.00 71.94 130 ARG A O 1
ATOM 980 N N . ILE A 1 131 ? 13.834 0.614 -22.157 1.00 72.38 131 ILE A N 1
ATOM 981 C CA . ILE A 1 131 ? 14.776 -0.335 -22.750 1.00 72.38 131 ILE A CA 1
ATOM 982 C C . ILE A 1 131 ? 14.619 -0.304 -24.267 1.00 72.38 131 ILE A C 1
ATOM 984 O O . ILE A 1 131 ? 13.539 -0.587 -24.792 1.00 72.38 131 ILE A O 1
ATOM 988 N N . HIS A 1 132 ? 15.702 0.008 -24.970 1.00 71.31 132 HIS A N 1
ATOM 989 C CA . HIS A 1 132 ? 15.810 -0.163 -26.411 1.00 71.31 132 HIS A CA 1
ATOM 990 C C . HIS A 1 132 ? 16.629 -1.420 -26.691 1.00 71.31 132 HIS A C 1
ATOM 992 O O . HIS A 1 132 ? 17.797 -1.514 -26.328 1.00 71.31 132 HIS A O 1
ATOM 998 N N . VAL A 1 133 ? 15.996 -2.411 -27.317 1.00 70.88 133 VAL A N 1
ATOM 999 C CA . VAL A 1 133 ? 16.667 -3.649 -27.725 1.00 70.88 133 VAL A CA 1
ATOM 1000 C C . VAL A 1 133 ? 16.955 -3.551 -29.216 1.00 70.88 133 VAL A C 1
ATOM 1002 O O . VAL A 1 133 ? 16.027 -3.579 -30.028 1.00 70.88 133 VAL A O 1
ATOM 1005 N N . ALA A 1 134 ? 18.228 -3.425 -29.579 1.00 69.69 134 ALA A N 1
ATOM 1006 C CA . ALA A 1 134 ? 18.660 -3.524 -30.964 1.00 69.69 134 ALA A CA 1
ATOM 1007 C C . ALA A 1 134 ? 18.915 -5.001 -31.302 1.00 69.69 134 ALA A C 1
ATOM 1009 O O . ALA A 1 134 ? 19.631 -5.712 -30.593 1.00 69.69 134 ALA A O 1
ATOM 1010 N N . ALA A 1 135 ? 18.297 -5.489 -32.380 1.00 58.56 135 ALA A N 1
ATOM 1011 C CA . ALA A 1 135 ? 18.577 -6.830 -32.879 1.00 58.56 135 ALA A CA 1
ATOM 1012 C C . ALA A 1 135 ? 19.994 -6.858 -33.472 1.00 58.56 135 ALA A C 1
ATOM 1014 O O . ALA A 1 135 ? 20.301 -6.064 -34.362 1.00 58.56 135 ALA A O 1
ATOM 1015 N N . GLY A 1 136 ? 20.841 -7.769 -32.982 1.00 56.84 136 GLY A N 1
ATOM 1016 C CA . GLY A 1 136 ? 22.172 -8.002 -33.539 1.00 56.84 136 GLY A CA 1
ATOM 1017 C C . GLY A 1 136 ? 22.095 -8.349 -35.029 1.00 56.84 136 GLY A C 1
ATOM 1018 O O . GLY A 1 136 ? 21.159 -9.008 -35.484 1.00 56.84 136 GLY A O 1
ATOM 1019 N N . ALA A 1 137 ? 23.073 -7.884 -35.808 1.00 55.81 137 ALA A N 1
ATOM 1020 C CA . ALA A 1 137 ? 23.101 -8.049 -37.263 1.00 55.81 137 ALA A CA 1
ATOM 1021 C C . ALA A 1 137 ? 23.297 -9.513 -37.723 1.00 55.81 137 ALA A C 1
ATOM 1023 O O . ALA A 1 137 ? 23.142 -9.806 -38.910 1.00 55.81 137 ALA A O 1
ATOM 1024 N N . SER A 1 138 ? 23.619 -10.437 -36.810 1.00 56.09 138 SER A N 1
ATOM 1025 C CA . SER A 1 138 ? 23.785 -11.863 -37.088 1.00 56.09 138 SER A CA 1
ATOM 1026 C C . SER A 1 138 ? 23.174 -12.733 -35.979 1.00 56.09 138 SER A C 1
ATOM 1028 O O . SER A 1 138 ? 23.078 -12.318 -34.827 1.00 56.09 138 SER A O 1
ATOM 1030 N N . GLY A 1 139 ? 22.721 -13.942 -36.331 1.00 54.91 139 GLY A N 1
ATOM 1031 C CA . GLY A 1 139 ? 21.918 -14.816 -35.460 1.00 54.91 139 GLY A CA 1
ATOM 1032 C C . GLY A 1 139 ? 22.617 -15.393 -34.220 1.00 54.91 139 GLY A C 1
ATOM 1033 O O . GLY A 1 139 ? 21.979 -16.165 -33.510 1.00 54.91 139 GLY A O 1
ATOM 1034 N N . ASP A 1 140 ? 23.882 -15.038 -33.973 1.00 56.88 140 ASP A N 1
ATOM 1035 C CA . ASP A 1 140 ? 24.700 -15.520 -32.846 1.00 56.88 140 ASP A CA 1
ATOM 1036 C C . ASP A 1 140 ? 25.154 -14.381 -31.901 1.00 56.88 140 ASP A C 1
ATOM 1038 O O . ASP A 1 140 ? 25.722 -14.641 -30.839 1.00 56.88 140 ASP A O 1
ATOM 1042 N N . ASP A 1 141 ? 24.871 -13.116 -32.243 1.00 60.25 141 ASP A N 1
ATOM 1043 C CA . ASP A 1 141 ? 25.226 -11.961 -31.414 1.00 60.25 141 ASP A CA 1
ATOM 1044 C C . ASP A 1 141 ? 24.160 -11.723 -30.330 1.00 60.25 141 ASP A C 1
ATOM 1046 O O . ASP A 1 141 ? 22.955 -11.679 -30.604 1.00 60.25 141 ASP A O 1
ATOM 1050 N N . GLN A 1 142 ? 24.589 -11.552 -29.072 1.00 60.44 142 GLN A N 1
ATOM 1051 C CA . GLN A 1 142 ? 23.679 -11.122 -28.006 1.00 60.44 142 GLN A CA 1
ATOM 1052 C C . GLN A 1 142 ? 23.075 -9.755 -28.367 1.00 60.44 142 GLN A C 1
ATOM 1054 O O . GLN A 1 142 ? 23.810 -8.876 -28.813 1.00 60.44 142 GLN A O 1
ATOM 1059 N N . PRO A 1 143 ? 21.760 -9.550 -28.163 1.00 66.75 143 PRO A N 1
ATOM 1060 C CA . PRO A 1 143 ? 21.129 -8.271 -28.461 1.00 66.75 143 PRO A CA 1
ATOM 1061 C C . PRO A 1 143 ? 21.770 -7.157 -27.628 1.00 66.75 143 PRO A C 1
ATOM 1063 O O . PRO A 1 143 ? 21.942 -7.312 -26.415 1.00 66.75 143 PRO A O 1
ATOM 1066 N N 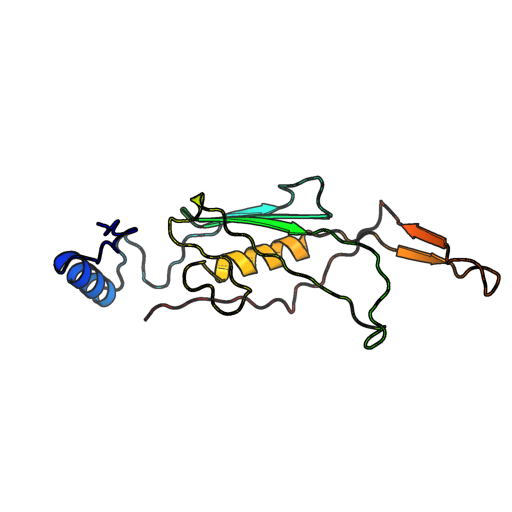. GLU A 1 144 ? 22.102 -6.043 -28.278 1.00 68.50 144 GLU A N 1
ATOM 1067 C CA . GLU A 1 144 ? 22.549 -4.836 -27.589 1.00 68.50 144 GLU A CA 1
ATOM 1068 C C . GLU A 1 144 ? 21.339 -4.200 -26.898 1.00 68.50 144 GLU A C 1
ATOM 1070 O O . GLU A 1 144 ? 20.282 -3.983 -27.503 1.00 68.50 144 GLU A O 1
ATOM 1075 N N . VAL A 1 145 ? 21.480 -3.975 -25.593 1.00 71.31 145 VAL A N 1
ATOM 1076 C CA . VAL A 1 145 ? 20.440 -3.399 -24.744 1.00 71.31 145 VAL A CA 1
ATOM 1077 C C . VAL A 1 145 ? 20.910 -2.020 -24.317 1.00 71.31 145 VAL A C 1
ATOM 1079 O O . VAL A 1 145 ? 21.763 -1.908 -23.438 1.00 71.31 145 VAL A O 1
ATOM 1082 N N . ASP A 1 146 ? 20.327 -0.989 -24.920 1.00 71.12 146 ASP A N 1
ATOM 1083 C CA . ASP A 1 146 ? 20.505 0.389 -24.479 1.00 71.12 146 ASP A CA 1
ATOM 1084 C C . ASP A 1 146 ? 19.435 0.728 -23.442 1.00 71.12 146 ASP A C 1
ATOM 1086 O O . ASP A 1 146 ? 18.226 0.605 -23.679 1.00 71.12 146 ASP A O 1
ATOM 1090 N N . ILE A 1 147 ? 19.895 1.143 -22.266 1.00 72.75 147 ILE A N 1
ATOM 1091 C CA . ILE A 1 147 ? 19.054 1.590 -21.160 1.00 72.75 147 ILE A CA 1
ATOM 1092 C C . ILE A 1 147 ? 19.130 3.114 -21.141 1.00 72.75 147 ILE A C 1
ATOM 1094 O O . ILE A 1 147 ? 20.209 3.675 -20.967 1.00 72.75 147 ILE A O 1
ATOM 1098 N N . SER A 1 148 ? 17.996 3.784 -21.349 1.00 70.06 148 SER A N 1
ATOM 1099 C CA . SER A 1 148 ? 17.931 5.237 -21.196 1.00 70.06 148 SER A CA 1
ATOM 1100 C C . SER A 1 148 ? 17.776 5.594 -19.718 1.00 70.06 148 SER A C 1
ATOM 1102 O O . SER A 1 148 ? 16.841 5.131 -19.063 1.00 70.06 148 SER A O 1
ATOM 1104 N N . ASP A 1 149 ? 18.665 6.452 -19.216 1.00 66.38 149 ASP A N 1
ATOM 1105 C CA . ASP A 1 149 ? 18.602 7.000 -17.854 1.00 66.38 149 ASP A CA 1
ATOM 1106 C C . ASP A 1 149 ? 17.676 8.232 -17.749 1.00 66.38 149 ASP A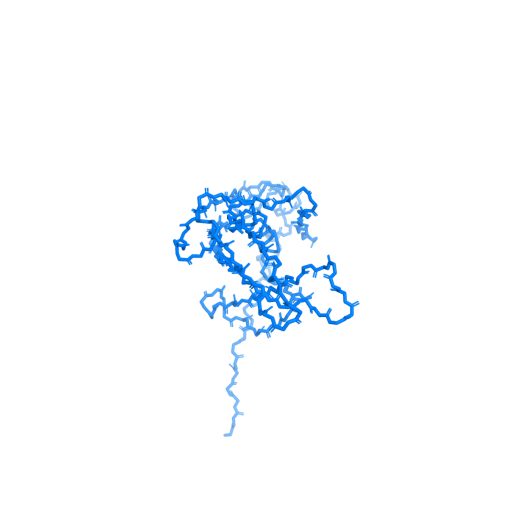 C 1
ATOM 1108 O O . ASP A 1 149 ? 17.412 8.732 -16.655 1.00 66.38 149 ASP A O 1
ATOM 1112 N N . GLU A 1 150 ? 17.188 8.738 -18.887 1.00 65.19 150 GLU A N 1
ATOM 1113 C CA . GLU A 1 150 ? 16.464 10.012 -18.999 1.00 65.19 150 GLU A CA 1
ATOM 1114 C C . GLU A 1 150 ? 14.952 9.817 -19.191 1.00 65.19 150 GLU A C 1
ATOM 1116 O O . GLU A 1 150 ? 14.154 10.662 -18.776 1.00 65.19 150 GLU A O 1
ATOM 1121 N N . GLU A 1 151 ? 14.539 8.692 -19.785 1.00 63.81 151 GLU A N 1
ATOM 1122 C CA . GLU A 1 151 ? 13.136 8.369 -20.044 1.00 63.81 151 GLU A CA 1
ATOM 1123 C C . GLU A 1 151 ? 12.642 7.237 -19.137 1.00 63.81 151 GLU A C 1
ATOM 1125 O O . GLU A 1 151 ? 13.035 6.076 -19.275 1.00 63.81 151 GLU A O 1
ATOM 1130 N N . PHE A 1 152 ? 11.713 7.570 -18.237 1.00 69.31 152 PHE A N 1
ATOM 1131 C CA . PHE A 1 152 ? 11.068 6.601 -17.356 1.00 69.31 152 PHE A CA 1
ATOM 1132 C C . PHE A 1 152 ? 9.649 6.279 -17.820 1.00 69.31 152 PHE A C 1
ATOM 1134 O O . PHE A 1 152 ? 8.832 7.175 -18.043 1.00 69.31 152 PHE A O 1
ATOM 1141 N N . LEU A 1 153 ? 9.330 4.989 -17.900 1.00 71.88 153 LEU A N 1
ATOM 1142 C CA . LEU A 1 153 ? 7.961 4.509 -18.011 1.00 71.88 153 LEU A CA 1
ATOM 1143 C C . LEU A 1 153 ? 7.352 4.412 -16.609 1.00 71.88 153 LEU A C 1
ATOM 1145 O O . LEU A 1 153 ? 7.942 3.820 -15.702 1.00 71.88 153 LEU A O 1
ATOM 1149 N N . GLN A 1 154 ? 6.164 4.983 -16.435 1.00 73.06 154 GLN A N 1
ATOM 1150 C CA . GLN A 1 154 ? 5.398 4.865 -15.199 1.00 73.06 154 GLN A CA 1
ATOM 1151 C C . GLN A 1 154 ? 4.433 3.680 -15.302 1.00 73.06 154 GLN A C 1
ATOM 1153 O O . GLN A 1 154 ? 3.815 3.465 -16.346 1.00 73.06 154 GLN A O 1
ATOM 1158 N N . PHE A 1 155 ? 4.286 2.921 -14.216 1.00 74.19 155 PHE A N 1
ATOM 1159 C CA . PHE A 1 155 ? 3.308 1.836 -14.148 1.00 74.19 155 PHE A CA 1
ATOM 1160 C C . PHE A 1 155 ? 1.877 2.387 -14.144 1.00 74.19 155 PHE A C 1
ATOM 1162 O O . PHE A 1 155 ? 1.569 3.309 -13.383 1.00 74.19 155 PHE A O 1
ATOM 1169 N N . ASP A 1 156 ? 0.978 1.777 -14.922 1.00 75.06 156 ASP A N 1
ATOM 1170 C CA . ASP A 1 156 ? -0.455 2.019 -14.755 1.00 75.06 156 ASP A CA 1
ATOM 1171 C C . ASP A 1 156 ? -0.915 1.384 -13.438 1.00 75.06 156 ASP A C 1
ATOM 1173 O O . ASP A 1 156 ? -0.781 0.181 -13.211 1.00 75.06 156 ASP A O 1
ATOM 1177 N N . THR A 1 157 ? -1.426 2.214 -12.534 1.00 76.31 157 THR A N 1
ATOM 1178 C CA . THR A 1 157 ? -1.879 1.776 -11.211 1.00 76.31 157 THR A CA 1
ATOM 1179 C C . THR A 1 157 ? -3.395 1.718 -11.088 1.00 76.31 157 THR A C 1
ATOM 1181 O O . THR A 1 157 ? -3.897 1.496 -9.981 1.00 76.31 157 THR A O 1
ATOM 1184 N N . SER A 1 158 ? -4.136 1.900 -12.184 1.00 78.25 158 SER A N 1
ATOM 1185 C CA . SER A 1 158 ? -5.605 1.920 -12.196 1.00 78.25 158 SER A CA 1
ATOM 1186 C C . SER A 1 158 ? -6.211 0.614 -11.674 1.00 78.25 158 SER A C 1
ATOM 1188 O O . SER A 1 158 ? -7.162 0.649 -10.892 1.00 78.25 158 SER A O 1
ATOM 1190 N N . ASP A 1 159 ? -5.580 -0.518 -11.990 1.00 79.62 159 ASP A N 1
ATOM 1191 C CA . ASP A 1 159 ? -6.055 -1.857 -11.624 1.00 79.62 159 ASP A CA 1
ATOM 1192 C C . ASP A 1 159 ? -5.639 -2.314 -10.217 1.00 79.62 159 ASP A C 1
ATOM 1194 O O . ASP A 1 159 ? -6.025 -3.395 -9.769 1.00 79.62 159 ASP A O 1
ATOM 1198 N N . ILE A 1 160 ? -4.864 -1.506 -9.481 1.00 76.75 160 ILE A N 1
ATOM 1199 C CA . ILE A 1 160 ? -4.448 -1.860 -8.119 1.00 76.75 160 ILE A CA 1
ATOM 1200 C C . ILE A 1 160 ? -5.636 -1.652 -7.163 1.00 76.75 160 ILE A C 1
ATOM 1202 O O . ILE A 1 160 ? -6.032 -0.497 -6.939 1.00 76.75 160 ILE A O 1
ATOM 1206 N N . PRO A 1 161 ? -6.185 -2.725 -6.554 1.00 78.00 161 PRO A N 1
ATOM 1207 C CA . PRO A 1 161 ? -7.348 -2.632 -5.681 1.00 78.00 161 PRO A CA 1
ATOM 1208 C C . PRO A 1 161 ? -6.999 -1.928 -4.370 1.00 78.00 161 PRO A C 1
ATOM 1210 O O . PRO A 1 161 ? -5.859 -1.962 -3.919 1.00 78.00 161 PRO A O 1
ATOM 1213 N N . VAL A 1 162 ? -8.003 -1.355 -3.705 1.00 76.75 162 VAL A N 1
ATOM 1214 C CA . VAL A 1 162 ? -7.877 -0.828 -2.339 1.00 76.75 162 VAL A CA 1
ATOM 1215 C C . VAL A 1 162 ? -8.604 -1.773 -1.388 1.00 76.75 162 VAL A C 1
ATOM 1217 O O . VAL A 1 162 ? -9.819 -1.933 -1.483 1.00 76.75 162 VAL A O 1
ATOM 1220 N N . ILE A 1 163 ? -7.879 -2.403 -0.458 1.00 76.44 163 ILE A N 1
ATOM 1221 C CA . ILE A 1 163 ? -8.506 -3.229 0.585 1.00 76.44 163 ILE A CA 1
ATOM 1222 C C . ILE A 1 163 ? -8.839 -2.353 1.779 1.00 76.44 163 ILE A C 1
ATOM 1224 O O . ILE A 1 163 ? -7.970 -1.667 2.308 1.00 76.44 163 ILE A O 1
ATOM 1228 N N . VAL A 1 164 ? -10.083 -2.455 2.241 1.00 75.31 164 VAL A N 1
ATOM 1229 C CA . VAL A 1 164 ? -10.552 -1.884 3.503 1.00 75.31 164 VAL A CA 1
ATOM 1230 C C . VAL A 1 164 ? -10.893 -3.027 4.451 1.00 75.31 164 VAL A C 1
ATOM 1232 O O . VAL A 1 164 ? -11.631 -3.943 4.094 1.00 75.31 164 VAL A O 1
ATOM 1235 N N . THR A 1 165 ? -10.358 -2.976 5.669 1.00 76.31 165 THR A N 1
ATOM 1236 C CA . THR A 1 165 ? -10.661 -3.959 6.713 1.00 76.31 165 THR A CA 1
ATOM 1237 C C . THR A 1 165 ? -11.753 -3.414 7.625 1.00 76.31 165 THR A C 1
ATOM 1239 O O . THR A 1 165 ? -11.600 -2.339 8.201 1.00 76.31 165 THR A O 1
ATOM 1242 N N . LEU A 1 166 ? -12.833 -4.176 7.793 1.00 76.88 166 LEU A N 1
ATOM 1243 C CA . LEU A 1 166 ? -13.877 -3.911 8.780 1.00 76.88 166 LEU A CA 1
ATOM 1244 C C . LEU A 1 166 ? -13.794 -4.969 9.879 1.00 76.88 166 LEU A C 1
ATOM 1246 O O . LEU A 1 166 ? -13.773 -6.164 9.589 1.00 76.88 166 LEU A O 1
ATOM 1250 N N . GLN A 1 167 ? -13.751 -4.531 11.134 1.00 74.62 167 GLN A N 1
ATOM 1251 C CA . GLN A 1 167 ? -13.852 -5.414 12.295 1.00 74.62 167 GLN A CA 1
ATOM 1252 C C . GLN A 1 167 ? -15.303 -5.406 12.787 1.00 74.62 167 GLN A C 1
ATOM 1254 O O . GLN A 1 167 ? -15.914 -4.338 12.881 1.00 74.62 167 GLN A O 1
ATOM 1259 N N . ARG A 1 168 ? -15.860 -6.600 13.017 1.00 62.22 168 ARG A N 1
ATOM 1260 C CA . ARG A 1 168 ? -17.202 -6.804 13.578 1.00 62.22 168 ARG A CA 1
ATOM 1261 C C . ARG A 1 168 ? -17.123 -7.044 15.074 1.00 62.22 168 ARG A C 1
ATOM 1263 O O . ARG A 1 168 ? -16.158 -7.720 15.490 1.00 62.22 168 ARG A O 1
#

pLDDT: mean 73.59, std 15.55, range [29.59, 93.38]